Protein AF-A0A2R6XAE1-F1 (afdb_monomer_lite)

InterPro domains:
  IPR001841 Zinc finger, RING-type [PS50089] (104-145)
  IPR013083 Zinc finger, RING/FYVE/PHD-type [G3DSA:3.30.40.10] (78-153)

Structure (mmCIF, N/CA/C/O backbone):
data_AF-A0A2R6XAE1-F1
#
_entry.id   AF-A0A2R6XAE1-F1
#
loop_
_atom_site.group_PDB
_atom_site.id
_atom_site.type_symbol
_atom_site.label_atom_id
_atom_site.label_alt_id
_atom_site.label_comp_id
_atom_site.label_asym_id
_atom_site.label_entity_id
_atom_site.label_seq_id
_atom_site.pdbx_PDB_ins_code
_atom_site.Cartn_x
_atom_site.Cartn_y
_atom_site.Cartn_z
_atom_site.occupancy
_atom_site.B_iso_or_equiv
_atom_site.auth_seq_id
_atom_site.auth_comp_id
_atom_site.auth_asym_id
_atom_site.auth_atom_id
_atom_site.pdbx_PDB_model_num
ATOM 1 N N . MET A 1 1 ? 71.905 -1.441 -86.292 1.00 55.38 1 MET A N 1
ATOM 2 C CA . MET A 1 1 ? 71.328 -0.311 -85.526 1.00 55.38 1 MET A CA 1
ATOM 3 C C . MET A 1 1 ? 69.815 -0.095 -85.699 1.00 55.38 1 MET A C 1
ATOM 5 O O . MET A 1 1 ? 69.214 0.419 -84.771 1.00 55.38 1 MET A O 1
ATOM 9 N N . ASN A 1 2 ? 69.145 -0.495 -86.797 1.00 58.69 2 ASN A N 1
ATOM 10 C CA . ASN A 1 2 ? 67.689 -0.245 -86.953 1.00 58.69 2 ASN A CA 1
ATOM 11 C C . ASN A 1 2 ? 66.744 -1.236 -86.233 1.00 58.69 2 ASN A C 1
ATOM 13 O O . ASN A 1 2 ? 65.569 -0.928 -86.033 1.00 58.69 2 ASN A O 1
ATOM 17 N N . ARG A 1 3 ? 67.230 -2.416 -85.825 1.00 57.28 3 ARG A N 1
ATOM 18 C CA . ARG A 1 3 ? 66.385 -3.466 -85.223 1.00 57.28 3 ARG A CA 1
ATOM 19 C C . ARG A 1 3 ? 66.138 -3.247 -83.723 1.00 57.28 3 ARG A C 1
ATOM 21 O O . ARG A 1 3 ? 65.007 -3.378 -83.274 1.00 57.28 3 ARG A O 1
ATOM 28 N N . GLU A 1 4 ? 67.161 -2.817 -82.988 1.00 56.69 4 GLU A N 1
ATOM 29 C CA . GLU A 1 4 ? 67.092 -2.539 -81.540 1.00 56.69 4 GLU A CA 1
ATOM 30 C C . GLU A 1 4 ? 66.242 -1.301 -81.229 1.00 56.69 4 GLU A C 1
ATOM 32 O O . GLU A 1 4 ? 65.450 -1.298 -80.291 1.00 56.69 4 GLU A O 1
ATOM 37 N N . ARG A 1 5 ? 66.315 -0.271 -82.083 1.00 61.19 5 ARG A N 1
ATOM 38 C CA . ARG A 1 5 ? 65.494 0.941 -81.948 1.00 61.19 5 ARG A CA 1
ATOM 39 C C . ARG A 1 5 ? 63.999 0.662 -82.141 1.00 61.19 5 ARG A C 1
ATOM 41 O O . ARG A 1 5 ? 63.173 1.268 -81.469 1.00 61.19 5 ARG A O 1
ATOM 48 N N . SER A 1 6 ? 63.658 -0.287 -83.014 1.00 66.50 6 SER A N 1
ATOM 49 C CA . SER A 1 6 ? 62.268 -0.702 -83.250 1.00 66.50 6 SER A CA 1
ATOM 50 C C . SER A 1 6 ? 61.708 -1.537 -82.092 1.00 66.50 6 SER A C 1
ATOM 52 O O . SER A 1 6 ? 60.530 -1.424 -81.769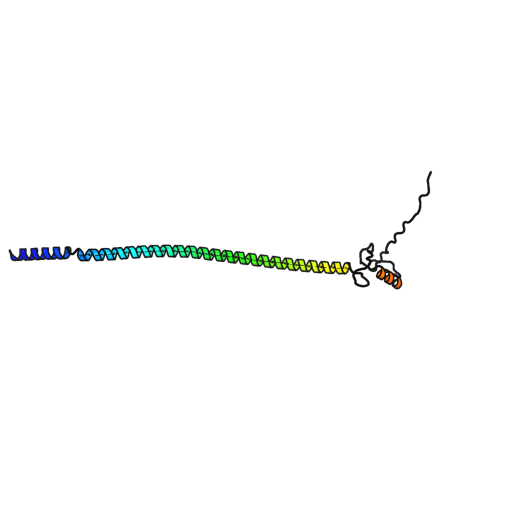 1.00 66.50 6 SER A O 1
ATOM 54 N N . GLN A 1 7 ? 62.551 -2.336 -81.429 1.00 62.28 7 GLN A N 1
ATOM 55 C CA . GLN A 1 7 ? 62.155 -3.121 -80.254 1.00 62.28 7 GLN A CA 1
ATOM 56 C C . GLN A 1 7 ? 61.937 -2.241 -79.018 1.00 62.28 7 GLN A C 1
ATOM 58 O O . GLN A 1 7 ? 60.959 -2.438 -78.304 1.00 62.28 7 GLN A O 1
ATOM 63 N N . LEU A 1 8 ? 62.782 -1.227 -78.804 1.00 61.66 8 LEU A N 1
ATOM 64 C CA . LEU A 1 8 ? 62.612 -0.266 -77.707 1.00 61.66 8 LEU A CA 1
ATOM 65 C C . LEU A 1 8 ? 61.363 0.612 -77.876 1.00 61.66 8 LEU A C 1
ATOM 67 O O . LEU A 1 8 ? 60.672 0.872 -76.897 1.00 61.66 8 LEU A O 1
ATOM 71 N N . LEU A 1 9 ? 61.030 1.015 -79.108 1.00 65.31 9 LEU A N 1
ATOM 72 C CA . LEU A 1 9 ? 59.790 1.750 -79.393 1.00 65.31 9 LEU A CA 1
ATOM 73 C C . LEU A 1 9 ? 58.538 0.884 -79.187 1.00 65.31 9 LEU A C 1
ATOM 75 O O . LEU A 1 9 ? 57.549 1.369 -78.648 1.00 65.31 9 LEU A O 1
ATOM 79 N N . ALA A 1 10 ? 58.587 -0.400 -79.556 1.00 65.44 10 ALA A N 1
ATOM 80 C CA . ALA A 1 10 ? 57.488 -1.334 -79.303 1.00 65.44 10 ALA A CA 1
ATOM 81 C C . ALA A 1 10 ? 57.293 -1.617 -77.802 1.00 65.44 10 ALA A C 1
ATOM 83 O O . ALA A 1 10 ? 56.161 -1.738 -77.340 1.00 65.44 10 ALA A O 1
ATOM 84 N N . PHE A 1 11 ? 58.385 -1.681 -77.033 1.00 59.53 11 PHE A N 1
ATOM 85 C CA . PHE A 1 11 ? 58.332 -1.858 -75.581 1.00 59.53 11 PHE A CA 1
ATOM 86 C C . PHE A 1 11 ? 57.819 -0.598 -74.865 1.00 59.53 11 PHE A C 1
ATOM 88 O O . PHE A 1 11 ? 57.000 -0.703 -73.956 1.00 59.53 11 PHE A O 1
ATOM 95 N N . GLY A 1 12 ? 58.226 0.591 -75.329 1.00 58.56 12 GLY A N 1
ATOM 96 C CA . GLY A 1 12 ? 57.679 1.868 -74.862 1.00 58.56 12 GLY A CA 1
ATOM 97 C C . GLY A 1 12 ? 56.172 1.983 -75.109 1.00 58.56 12 GLY A C 1
ATOM 98 O O . GLY A 1 12 ? 55.430 2.324 -74.196 1.00 58.56 12 GLY A O 1
ATOM 99 N N . HIS A 1 13 ? 55.702 1.584 -76.296 1.00 59.16 13 HIS A N 1
ATOM 100 C CA . HIS A 1 13 ? 54.272 1.573 -76.614 1.00 59.16 13 HIS A CA 1
ATOM 101 C C . HIS A 1 13 ? 53.465 0.545 -75.803 1.00 59.16 13 HIS A C 1
ATOM 103 O O . HIS A 1 13 ? 52.316 0.819 -75.474 1.00 59.16 13 HIS A O 1
ATOM 109 N N . MET A 1 14 ? 54.026 -0.622 -75.460 1.00 57.44 14 MET A N 1
ATOM 110 C CA . MET A 1 14 ? 53.341 -1.582 -74.577 1.00 57.44 14 MET A CA 1
ATOM 111 C C . MET A 1 14 ? 53.200 -1.052 -73.148 1.00 57.44 14 MET A C 1
ATOM 113 O O . MET A 1 14 ? 52.125 -1.176 -72.569 1.00 57.44 14 MET A O 1
ATOM 117 N N . LEU A 1 15 ? 54.243 -0.416 -72.606 1.00 55.16 15 LEU A N 1
ATOM 118 C CA . LEU A 1 15 ? 54.200 0.178 -71.265 1.00 55.16 15 LEU A CA 1
ATOM 119 C C . LEU A 1 15 ? 53.229 1.364 -71.190 1.00 55.16 15 LEU A C 1
ATOM 121 O O . LEU A 1 15 ? 52.500 1.497 -70.210 1.00 55.16 15 LEU A O 1
ATOM 125 N N . GLU A 1 16 ? 53.159 2.189 -72.237 1.00 52.81 16 GLU A N 1
ATOM 126 C CA . GLU A 1 16 ? 52.165 3.264 -72.321 1.00 52.81 16 GLU A CA 1
ATOM 127 C C . GLU A 1 16 ? 50.732 2.725 -72.421 1.00 52.81 16 GLU A C 1
ATOM 129 O O . GLU A 1 16 ? 49.824 3.334 -71.867 1.00 52.81 16 GLU A O 1
ATOM 134 N N . VAL A 1 17 ? 50.504 1.573 -73.060 1.00 53.41 17 VAL A N 1
ATOM 135 C CA . VAL A 1 17 ? 49.170 0.950 -73.158 1.00 53.41 17 VAL A CA 1
ATOM 136 C C . VAL A 1 17 ? 48.761 0.245 -71.856 1.00 53.41 17 VAL A C 1
ATOM 138 O O . VAL A 1 17 ? 47.592 0.328 -71.480 1.00 53.41 17 VAL A O 1
ATOM 141 N N . GLU A 1 18 ? 49.691 -0.379 -71.124 1.00 50.12 18 GLU A N 1
ATOM 142 C CA . GLU A 1 18 ? 49.405 -0.985 -69.810 1.00 50.12 18 GLU A CA 1
ATOM 143 C C . GLU A 1 18 ? 49.195 0.059 -68.703 1.00 50.12 18 GLU A C 1
ATOM 145 O O . GLU A 1 18 ? 48.376 -0.153 -67.811 1.00 50.12 18 GLU A O 1
ATOM 150 N N . MET A 1 19 ? 49.860 1.217 -68.780 1.00 49.38 19 MET A N 1
ATOM 151 C CA . MET A 1 19 ? 49.669 2.319 -67.827 1.00 49.38 19 MET A CA 1
ATOM 152 C C . MET A 1 19 ? 48.505 3.264 -68.172 1.00 49.38 19 MET A C 1
ATOM 154 O O . MET A 1 19 ? 48.193 4.155 -67.384 1.00 49.38 19 MET A O 1
ATOM 158 N N . SER A 1 20 ? 47.848 3.077 -69.321 1.00 49.03 20 SER A N 1
ATOM 159 C CA . SER A 1 20 ? 46.774 3.956 -69.808 1.00 49.03 20 SER A CA 1
ATOM 160 C C . SER A 1 20 ? 45.426 3.248 -69.937 1.00 49.03 20 SER A C 1
ATOM 162 O O . SER A 1 20 ? 44.662 3.575 -70.847 1.00 49.03 20 SER A O 1
ATOM 164 N N . ASN A 1 21 ? 45.088 2.307 -69.045 1.00 51.75 21 ASN A N 1
ATOM 165 C CA . ASN A 1 21 ? 43.728 1.755 -68.985 1.00 51.75 21 ASN A CA 1
ATOM 166 C C . ASN A 1 21 ? 42.902 2.347 -67.818 1.00 51.75 21 ASN A C 1
ATOM 168 O O . ASN A 1 21 ? 42.579 1.643 -66.860 1.00 51.75 21 ASN A O 1
ATOM 172 N N . PRO A 1 22 ? 42.467 3.622 -67.904 1.00 53.09 22 PRO A N 1
ATOM 173 C CA . PRO A 1 22 ? 41.632 4.274 -66.889 1.00 53.09 22 PRO A CA 1
ATOM 174 C C . PRO A 1 22 ? 40.240 3.632 -66.743 1.00 53.09 22 PRO A C 1
ATOM 176 O O . PRO A 1 22 ? 39.461 4.022 -65.874 1.00 53.09 22 PRO A O 1
ATOM 179 N N . ARG A 1 23 ? 39.894 2.646 -67.586 1.00 52.38 23 ARG A N 1
ATOM 180 C CA . ARG A 1 23 ? 38.614 1.929 -67.529 1.00 52.38 23 ARG A CA 1
ATOM 181 C C . ARG A 1 23 ? 38.529 0.914 -66.387 1.00 52.38 23 ARG A C 1
ATOM 183 O O . ARG A 1 23 ? 37.415 0.590 -65.990 1.00 52.38 23 ARG A O 1
ATOM 190 N N . GLU A 1 24 ? 39.652 0.438 -65.846 1.00 51.91 24 GLU A N 1
ATOM 191 C CA . GLU A 1 24 ? 39.659 -0.516 -64.721 1.00 51.91 24 GLU A CA 1
ATOM 192 C C . GLU A 1 24 ? 39.855 0.139 -63.344 1.00 51.91 24 GLU A C 1
ATOM 194 O O . GLU A 1 24 ? 39.522 -0.468 -62.325 1.00 51.91 24 GLU A O 1
ATOM 199 N N . GLU A 1 25 ? 40.334 1.384 -63.287 1.00 52.25 25 GLU A N 1
ATOM 200 C CA . GLU A 1 25 ? 40.545 2.113 -62.027 1.00 52.25 25 GLU A CA 1
ATOM 201 C C . GLU A 1 25 ? 39.260 2.762 -61.492 1.00 52.25 25 GLU A C 1
ATOM 203 O O . GLU A 1 25 ? 39.009 2.720 -60.287 1.00 52.25 25 GLU A O 1
ATOM 208 N N . ALA A 1 26 ? 38.403 3.295 -62.372 1.00 55.00 26 ALA A N 1
ATOM 209 C CA . ALA A 1 26 ? 37.138 3.919 -61.969 1.00 55.00 26 ALA A CA 1
ATOM 210 C C . ALA A 1 26 ? 36.173 2.955 -61.227 1.00 55.00 26 ALA A C 1
ATOM 212 O O . ALA A 1 26 ? 35.675 3.332 -60.165 1.00 55.00 26 ALA A O 1
ATOM 213 N N . PRO A 1 27 ? 35.962 1.694 -61.671 1.00 61.19 27 PRO A N 1
ATOM 214 C CA . PRO A 1 27 ? 35.111 0.736 -60.954 1.00 61.19 27 PRO A CA 1
ATOM 215 C C . PRO A 1 27 ? 35.664 0.336 -59.577 1.00 61.19 27 PRO A C 1
ATOM 217 O O . PRO A 1 27 ? 34.894 0.103 -58.646 1.00 61.19 27 PRO A O 1
ATOM 220 N N . ARG A 1 28 ? 36.997 0.272 -59.430 1.00 62.31 28 ARG A N 1
ATOM 221 C CA . ARG A 1 28 ? 37.666 -0.067 -58.161 1.00 62.31 28 ARG A CA 1
ATOM 222 C C . ARG A 1 28 ? 37.579 1.075 -57.148 1.00 62.31 28 ARG A C 1
ATOM 224 O O . ARG A 1 28 ? 37.414 0.821 -55.956 1.00 62.31 28 ARG A O 1
ATOM 231 N N . LEU A 1 29 ? 37.649 2.324 -57.612 1.00 69.38 29 LEU A N 1
ATOM 232 C CA . LEU A 1 29 ? 37.452 3.505 -56.768 1.00 69.38 29 LEU A CA 1
ATOM 233 C C . LEU A 1 29 ? 36.005 3.580 -56.243 1.00 69.38 29 LEU A C 1
ATOM 235 O O . LEU A 1 29 ? 35.787 3.880 -55.070 1.00 69.38 29 LEU A O 1
ATOM 239 N N . ASP A 1 30 ? 35.022 3.237 -57.081 1.00 79.56 30 ASP A N 1
ATOM 240 C CA . ASP A 1 30 ? 33.607 3.167 -56.694 1.00 79.56 30 ASP A CA 1
ATOM 241 C C . ASP A 1 30 ? 33.333 2.070 -55.656 1.00 79.56 30 ASP A C 1
ATOM 243 O O . ASP A 1 30 ? 32.558 2.271 -54.717 1.00 79.56 30 ASP A O 1
ATOM 247 N N . GLU A 1 31 ? 33.972 0.908 -55.789 1.00 83.00 31 GLU A N 1
ATOM 248 C CA . GLU A 1 31 ? 33.877 -0.174 -54.806 1.00 83.00 31 GLU A CA 1
ATOM 249 C C . GLU A 1 31 ? 34.520 0.215 -53.466 1.00 83.00 31 GLU A C 1
ATOM 251 O O . GLU A 1 31 ? 33.933 -0.003 -52.404 1.00 83.00 31 GLU A O 1
ATOM 256 N N . PHE A 1 32 ? 35.668 0.895 -53.500 1.00 84.25 32 PHE A N 1
ATOM 257 C CA . PHE A 1 32 ? 36.318 1.423 -52.302 1.00 84.25 32 PHE A CA 1
ATOM 258 C C . PHE A 1 32 ? 35.456 2.470 -51.576 1.00 84.25 32 PHE A C 1
ATOM 260 O O . PHE A 1 32 ? 35.288 2.389 -50.356 1.00 84.25 32 PHE A O 1
ATOM 267 N N . HIS A 1 33 ? 34.835 3.407 -52.301 1.00 87.44 33 HIS A N 1
ATOM 268 C CA . HIS A 1 33 ? 33.903 4.372 -51.708 1.00 87.44 33 HIS A CA 1
ATOM 269 C C . HIS A 1 33 ? 32.684 3.689 -51.076 1.00 87.44 33 HIS A C 1
ATOM 271 O O . HIS A 1 33 ? 32.293 4.053 -49.965 1.00 87.44 33 HIS A O 1
ATOM 277 N N . LYS A 1 34 ? 32.122 2.656 -51.721 1.00 90.06 34 LYS A N 1
ATOM 278 C CA . LYS A 1 34 ? 31.024 1.860 -51.143 1.00 90.06 34 LYS A CA 1
ATOM 279 C C . LYS A 1 34 ? 31.429 1.205 -49.824 1.00 90.06 34 LYS A C 1
ATOM 281 O O . LYS A 1 34 ? 30.659 1.262 -48.866 1.00 90.06 34 LYS A O 1
ATOM 286 N N . LEU A 1 35 ? 32.630 0.629 -49.749 1.00 92.12 35 LEU A N 1
ATOM 287 C CA . LEU A 1 35 ? 33.148 0.021 -48.520 1.00 92.12 35 LEU A CA 1
ATOM 288 C C . LEU A 1 35 ? 33.350 1.058 -47.405 1.00 92.12 35 LEU A C 1
ATOM 290 O O . LEU A 1 35 ? 33.014 0.787 -46.251 1.00 92.12 35 LEU A O 1
ATOM 294 N N . ILE A 1 36 ? 33.828 2.264 -47.734 1.00 93.00 36 ILE A N 1
ATOM 295 C CA . ILE A 1 36 ? 33.935 3.366 -46.764 1.00 93.00 36 ILE A CA 1
ATOM 296 C C . ILE A 1 36 ? 32.554 3.757 -46.234 1.00 93.00 36 ILE A C 1
ATOM 298 O O . ILE A 1 36 ? 32.374 3.838 -45.018 1.00 93.00 36 ILE A O 1
ATOM 302 N N . SER A 1 37 ? 31.569 3.963 -47.111 1.00 93.88 37 SER A N 1
ATOM 303 C CA . SER A 1 37 ? 30.210 4.325 -46.695 1.00 93.88 37 SER A CA 1
ATOM 304 C C . SER A 1 37 ? 29.558 3.234 -45.842 1.00 93.88 37 SER A C 1
ATOM 306 O O . SER A 1 37 ? 28.931 3.542 -44.830 1.00 93.88 37 SER A O 1
ATOM 308 N N . GLN A 1 38 ? 29.746 1.956 -46.189 1.00 94.69 38 GLN A N 1
ATOM 309 C CA . GLN A 1 38 ? 29.263 0.834 -45.378 1.00 94.69 38 GLN A CA 1
ATOM 310 C C . GLN A 1 38 ? 29.913 0.804 -43.995 1.00 94.69 38 GLN A C 1
ATOM 312 O O . GLN A 1 38 ? 29.221 0.613 -42.994 1.00 94.69 38 GLN A O 1
ATOM 317 N N . ARG A 1 39 ? 31.227 1.037 -43.916 1.00 95.88 39 ARG A N 1
ATOM 318 C CA . ARG A 1 39 ? 31.934 1.118 -42.638 1.00 95.88 39 ARG A CA 1
ATOM 319 C C . ARG A 1 39 ? 31.415 2.274 -41.782 1.00 95.88 39 ARG A C 1
ATOM 321 O O . ARG A 1 39 ? 31.165 2.070 -40.599 1.00 95.88 39 ARG A O 1
ATOM 328 N N . GLN A 1 40 ? 31.227 3.458 -42.361 1.00 95.50 40 GLN A N 1
ATOM 329 C CA . GLN A 1 40 ? 30.687 4.619 -41.645 1.00 95.50 40 GLN A CA 1
ATOM 330 C C . GLN A 1 40 ? 29.273 4.351 -41.118 1.00 95.50 40 GLN A C 1
ATOM 332 O O . GLN A 1 40 ? 28.981 4.662 -39.965 1.00 95.50 40 GLN A O 1
ATOM 337 N N . LEU A 1 41 ? 28.418 3.719 -41.929 1.00 96.62 41 LEU A N 1
ATOM 338 C CA . LEU A 1 41 ? 27.077 3.316 -41.510 1.00 96.62 41 LEU A CA 1
ATOM 339 C C . LEU A 1 41 ? 27.126 2.308 -40.355 1.00 96.62 41 LEU A C 1
ATOM 341 O O . LEU A 1 41 ? 26.386 2.442 -39.386 1.00 96.62 41 LEU A O 1
ATOM 345 N N . TYR A 1 42 ? 28.021 1.322 -40.425 1.00 96.94 42 TYR A N 1
ATOM 346 C CA . TYR A 1 42 ? 28.215 0.357 -39.346 1.00 96.94 42 TYR A CA 1
ATOM 347 C C . TYR A 1 42 ? 28.701 1.026 -38.052 1.00 96.94 42 TYR A C 1
ATOM 349 O O . TYR A 1 42 ? 28.162 0.762 -36.980 1.00 96.94 42 TYR A O 1
ATOM 357 N N . GLU A 1 43 ? 29.679 1.929 -38.141 1.00 96.62 43 GLU A N 1
ATOM 358 C CA . GLU A 1 43 ? 30.172 2.694 -36.992 1.00 96.62 43 GLU A CA 1
ATOM 359 C C . GLU A 1 43 ? 29.071 3.569 -36.373 1.00 96.62 43 GLU A C 1
ATOM 361 O O . GLU A 1 43 ? 28.999 3.672 -35.147 1.00 96.62 43 GLU A O 1
ATOM 366 N N . GLN A 1 44 ? 28.193 4.156 -37.191 1.00 97.06 44 GLN A N 1
ATOM 367 C CA . GLN A 1 44 ? 27.042 4.919 -36.711 1.00 97.06 44 GLN A CA 1
ATOM 368 C C . GLN A 1 44 ? 26.017 4.017 -36.016 1.00 97.06 44 GLN A C 1
ATOM 370 O O . GLN A 1 44 ? 25.668 4.274 -34.867 1.00 97.06 44 GLN A O 1
ATOM 375 N N . ASN A 1 45 ? 25.627 2.905 -36.641 1.00 97.38 45 ASN A N 1
ATOM 376 C CA . ASN A 1 45 ? 24.694 1.946 -36.048 1.00 97.38 45 ASN A CA 1
ATOM 377 C C . ASN A 1 45 ? 25.216 1.387 -34.716 1.00 97.38 45 ASN A C 1
ATOM 379 O O . ASN A 1 45 ? 24.447 1.196 -33.777 1.00 97.38 45 ASN A O 1
ATOM 383 N N . LEU A 1 46 ? 26.528 1.150 -34.600 1.00 97.38 46 LEU A N 1
ATOM 384 C CA . LEU A 1 46 ? 27.143 0.739 -33.337 1.00 97.38 46 LEU A CA 1
ATOM 385 C C . LEU A 1 46 ? 27.046 1.822 -32.257 1.00 97.38 46 LEU A C 1
ATOM 387 O O . LEU A 1 46 ? 26.855 1.490 -31.086 1.00 97.38 46 LEU A O 1
ATOM 391 N N . LYS A 1 47 ? 27.195 3.102 -32.616 1.00 97.44 47 LYS A N 1
ATOM 392 C CA . LYS A 1 47 ? 27.004 4.212 -31.670 1.00 97.44 47 LYS A CA 1
ATOM 393 C C . LYS A 1 47 ? 25.550 4.294 -31.218 1.00 97.44 47 LYS A C 1
ATOM 395 O O . LYS A 1 47 ? 25.311 4.384 -30.016 1.00 97.44 47 LYS A O 1
ATOM 400 N N . ASP A 1 48 ? 24.611 4.185 -32.150 1.00 97.62 48 ASP A N 1
ATOM 401 C CA . ASP A 1 48 ? 23.177 4.252 -31.861 1.00 97.62 48 ASP A CA 1
ATOM 402 C C . ASP A 1 48 ? 22.738 3.075 -30.978 1.00 97.62 48 ASP A C 1
ATOM 404 O O . ASP A 1 48 ? 22.054 3.267 -29.973 1.00 97.62 48 ASP A O 1
ATOM 408 N N . ALA A 1 49 ? 23.220 1.862 -31.269 1.00 97.50 49 ALA A N 1
ATOM 409 C CA . ALA A 1 49 ? 22.968 0.682 -30.445 1.00 97.50 49 ALA A CA 1
ATOM 410 C C . ALA A 1 49 ? 23.518 0.843 -29.019 1.00 97.50 49 ALA A C 1
ATOM 412 O O . ALA A 1 49 ? 22.842 0.497 -28.053 1.00 97.50 49 ALA A O 1
ATOM 413 N N . ARG A 1 50 ? 24.724 1.408 -28.858 1.00 97.88 50 ARG A N 1
ATOM 414 C CA . ARG A 1 50 ? 25.290 1.692 -27.527 1.00 97.88 50 ARG A CA 1
ATOM 415 C C . ARG A 1 50 ? 24.463 2.724 -26.767 1.00 97.88 50 ARG A C 1
ATOM 417 O O . ARG A 1 50 ? 24.216 2.529 -25.582 1.00 97.88 50 ARG A O 1
ATOM 424 N N . ALA A 1 51 ? 24.020 3.790 -27.432 1.00 97.50 51 ALA A N 1
ATOM 425 C CA . ALA A 1 51 ? 23.163 4.799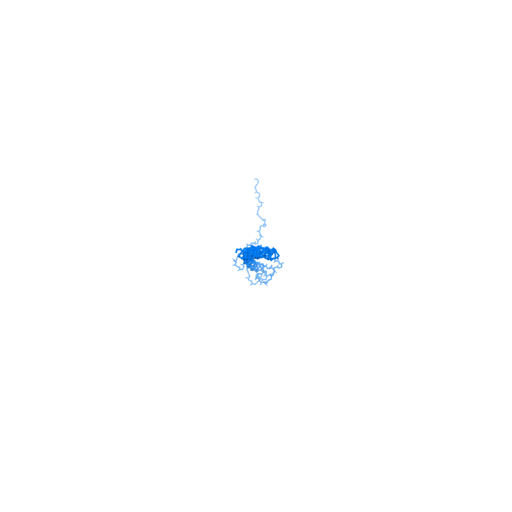 -26.815 1.00 97.50 51 ALA A CA 1
ATOM 426 C C . ALA A 1 51 ? 21.829 4.193 -26.348 1.00 97.50 51 ALA A C 1
ATOM 428 O O . ALA A 1 51 ? 21.402 4.440 -25.220 1.00 97.50 51 ALA A O 1
ATOM 429 N N . LEU A 1 52 ? 21.224 3.333 -27.173 1.00 98.00 52 LEU A N 1
ATOM 430 C CA . LEU A 1 52 ? 19.991 2.631 -26.829 1.00 98.00 52 LEU A CA 1
ATOM 431 C C . LEU A 1 52 ? 20.173 1.700 -25.622 1.00 98.00 52 LEU A C 1
ATOM 433 O O . LEU A 1 52 ? 19.314 1.671 -24.744 1.00 98.00 52 LEU A O 1
ATOM 437 N N . MET A 1 53 ? 21.293 0.974 -25.548 1.00 98.12 53 MET A N 1
ATOM 438 C CA . MET A 1 53 ? 21.606 0.111 -24.403 1.00 98.12 53 MET A CA 1
ATOM 439 C C . MET A 1 53 ? 21.733 0.909 -23.101 1.00 98.12 53 MET A C 1
ATOM 441 O O . MET A 1 53 ? 21.157 0.512 -22.093 1.00 98.12 53 MET A O 1
ATOM 445 N N . VAL A 1 54 ? 22.404 2.065 -23.131 1.00 97.94 54 VAL A N 1
ATOM 446 C CA . VAL A 1 54 ? 22.515 2.957 -21.962 1.00 97.94 54 VAL A CA 1
ATOM 447 C C . VAL A 1 54 ? 21.140 3.469 -21.526 1.00 97.94 54 VAL A C 1
ATOM 449 O O . VAL A 1 54 ? 20.826 3.496 -20.335 1.00 97.94 54 VAL A O 1
ATOM 452 N N . GLU A 1 55 ? 20.285 3.863 -22.473 1.00 98.12 55 GLU A N 1
ATOM 453 C CA . GLU A 1 55 ? 18.930 4.304 -22.140 1.00 98.12 55 GLU A CA 1
ATOM 454 C C . GLU A 1 55 ? 18.084 3.166 -21.554 1.00 98.12 55 GLU A C 1
ATOM 456 O O . GLU A 1 55 ? 17.343 3.382 -20.591 1.00 98.12 55 GLU A O 1
ATOM 461 N N . TYR A 1 56 ? 18.199 1.960 -22.112 1.00 98.06 56 TYR A N 1
ATOM 462 C CA . TYR A 1 56 ? 17.507 0.777 -21.615 1.00 98.06 56 TYR A CA 1
ATOM 463 C C . TYR A 1 56 ? 17.940 0.435 -20.187 1.00 98.06 56 TYR A C 1
ATOM 465 O O . TYR A 1 56 ? 17.086 0.264 -19.321 1.00 98.06 56 TYR A O 1
ATOM 473 N N . GLU A 1 57 ? 19.244 0.416 -19.907 1.00 98.12 57 GLU A N 1
ATOM 474 C CA . GLU A 1 57 ? 19.775 0.188 -18.559 1.00 98.12 57 GLU A CA 1
ATOM 475 C C . GLU A 1 57 ? 19.242 1.216 -17.557 1.00 98.12 57 GLU A C 1
ATOM 477 O O . GLU A 1 57 ? 18.802 0.844 -16.467 1.00 98.12 57 GLU A O 1
ATOM 482 N N . ARG A 1 58 ? 19.187 2.496 -17.946 1.00 98.06 58 ARG A N 1
ATOM 483 C CA . ARG A 1 58 ? 18.590 3.552 -17.120 1.00 98.06 58 ARG A CA 1
ATOM 484 C C . ARG A 1 58 ? 17.113 3.279 -16.825 1.00 98.06 58 ARG A C 1
ATOM 486 O O . ARG A 1 58 ? 16.683 3.436 -15.686 1.00 98.06 58 ARG A O 1
ATOM 493 N N . LYS A 1 59 ? 16.330 2.862 -17.826 1.00 98.19 59 LYS A N 1
ATOM 494 C CA . LYS A 1 59 ? 14.909 2.517 -17.638 1.00 98.19 59 LYS A CA 1
ATOM 495 C C . LYS A 1 59 ? 14.735 1.302 -16.730 1.00 98.19 59 LYS A C 1
ATOM 497 O O . LYS A 1 59 ? 13.864 1.324 -15.874 1.00 98.19 59 LYS A O 1
ATOM 502 N N . VAL A 1 60 ? 15.578 0.280 -16.869 1.00 98.25 60 VAL A N 1
ATOM 503 C CA . VAL A 1 60 ? 15.553 -0.902 -15.993 1.00 98.25 60 VAL A CA 1
ATOM 504 C C . VAL A 1 60 ? 15.845 -0.521 -14.542 1.00 98.25 60 VAL A C 1
ATOM 506 O O . VAL A 1 60 ? 15.161 -0.998 -13.642 1.00 98.25 60 VAL A O 1
ATOM 509 N N . GLN A 1 61 ? 16.833 0.345 -14.301 1.00 97.94 61 GLN A N 1
ATOM 510 C CA . GLN A 1 61 ? 17.125 0.843 -12.954 1.00 97.94 61 GLN A CA 1
ATOM 511 C C . GLN A 1 61 ? 15.949 1.631 -12.370 1.00 97.94 61 GLN A C 1
ATOM 513 O O . GLN A 1 61 ? 15.595 1.426 -11.212 1.00 97.94 61 GLN A O 1
ATOM 518 N N . GLU A 1 62 ? 15.312 2.478 -13.176 1.00 98.06 62 GLU A N 1
ATOM 519 C CA . GLU A 1 62 ? 14.134 3.229 -12.744 1.00 98.06 62 GLU A CA 1
ATOM 520 C C . GLU A 1 62 ? 12.951 2.310 -12.416 1.00 98.06 62 GLU A C 1
ATOM 522 O O . GLU A 1 62 ? 12.313 2.484 -11.382 1.00 98.06 62 GLU A O 1
ATOM 527 N N . CYS A 1 63 ? 12.692 1.284 -13.234 1.00 98.06 63 CYS A N 1
ATOM 528 C CA . CYS A 1 63 ? 11.667 0.283 -12.937 1.00 98.06 63 CYS A CA 1
ATOM 529 C C . CYS A 1 63 ? 11.930 -0.424 -11.601 1.00 98.06 63 CYS A C 1
ATOM 531 O O . CYS A 1 63 ? 11.007 -0.543 -10.804 1.00 98.06 63 CYS A O 1
ATOM 533 N N . ARG A 1 64 ? 13.180 -0.818 -11.319 1.00 97.94 64 ARG A N 1
ATOM 534 C CA . ARG A 1 64 ? 13.539 -1.442 -10.031 1.00 97.94 64 ARG A CA 1
ATOM 535 C C . ARG A 1 64 ? 13.270 -0.518 -8.847 1.00 97.94 64 ARG A C 1
ATOM 537 O O . ARG A 1 64 ? 12.713 -0.954 -7.850 1.00 97.94 64 ARG A O 1
ATOM 544 N N . ARG A 1 65 ? 13.617 0.765 -8.972 1.00 98.00 65 ARG A N 1
ATOM 545 C CA . ARG A 1 65 ? 13.350 1.766 -7.930 1.00 98.00 65 ARG A CA 1
ATOM 546 C C . ARG A 1 65 ? 11.850 1.914 -7.665 1.00 98.00 65 ARG A C 1
ATOM 548 O O . ARG A 1 65 ? 11.431 1.941 -6.514 1.00 98.00 65 ARG A O 1
ATOM 555 N N . ILE A 1 66 ? 11.040 1.956 -8.724 1.00 97.75 66 ILE A N 1
ATOM 556 C CA . ILE A 1 66 ? 9.576 2.015 -8.609 1.00 97.75 66 ILE A CA 1
ATOM 557 C C . ILE A 1 66 ? 9.025 0.748 -7.941 1.00 97.75 66 ILE A C 1
ATOM 559 O O . ILE A 1 66 ? 8.141 0.851 -7.097 1.00 97.75 66 ILE A O 1
ATOM 563 N N . GLU A 1 67 ? 9.534 -0.438 -8.283 1.00 97.81 67 GLU A N 1
ATOM 564 C CA . GLU A 1 67 ? 9.128 -1.703 -7.652 1.00 97.81 67 GLU A CA 1
ATOM 565 C C . GLU A 1 67 ? 9.452 -1.726 -6.149 1.00 97.81 67 GLU A C 1
ATOM 567 O O . GLU A 1 67 ? 8.625 -2.160 -5.344 1.00 97.81 67 GLU A O 1
ATOM 572 N N . GLU A 1 68 ? 10.620 -1.215 -5.753 1.00 97.62 68 GLU A N 1
ATOM 573 C CA . GLU A 1 68 ? 11.008 -1.070 -4.345 1.00 97.62 68 GLU A CA 1
ATOM 574 C C . GLU A 1 68 ? 10.078 -0.097 -3.599 1.00 97.62 68 GLU A C 1
ATOM 576 O O . GLU A 1 68 ? 9.533 -0.451 -2.549 1.00 97.62 68 GLU A O 1
ATOM 581 N N . GLU A 1 69 ? 9.821 1.085 -4.173 1.00 97.62 69 GLU A N 1
ATOM 582 C CA . GLU A 1 69 ? 8.902 2.088 -3.616 1.00 97.62 69 GLU A CA 1
ATOM 583 C C . GLU A 1 69 ? 7.465 1.544 -3.498 1.00 97.62 69 GLU A C 1
ATOM 585 O O . GLU A 1 69 ? 6.799 1.746 -2.479 1.00 97.62 69 GLU A O 1
ATOM 590 N N . GLN A 1 70 ? 6.983 0.804 -4.502 1.00 97.88 70 GLN A N 1
ATOM 591 C CA . GLN A 1 70 ? 5.681 0.134 -4.449 1.00 97.88 70 GLN A CA 1
ATOM 592 C C . GLN A 1 70 ? 5.634 -0.922 -3.343 1.00 97.88 70 GLN A C 1
ATOM 594 O O . GLN A 1 70 ? 4.652 -0.988 -2.603 1.00 97.88 70 GLN A O 1
ATOM 599 N N . GLY A 1 71 ? 6.695 -1.718 -3.188 1.00 98.19 71 GLY A N 1
ATOM 600 C CA . GLY A 1 71 ? 6.806 -2.695 -2.108 1.00 98.19 71 GLY A CA 1
ATOM 601 C C . GLY A 1 71 ? 6.747 -2.051 -0.720 1.00 98.19 71 GLY A C 1
ATOM 602 O O . GLY A 1 71 ? 6.086 -2.578 0.177 1.00 98.19 71 GLY A O 1
ATOM 603 N N . ASP A 1 72 ? 7.388 -0.894 -0.540 1.00 97.62 72 ASP A N 1
ATOM 604 C CA . ASP A 1 72 ? 7.306 -0.105 0.695 1.00 97.62 72 ASP A CA 1
ATOM 605 C C . ASP A 1 72 ? 5.897 0.435 0.958 1.00 97.62 72 ASP A C 1
ATOM 607 O O . ASP A 1 72 ? 5.414 0.384 2.093 1.00 97.62 72 ASP A O 1
ATOM 611 N N . LEU A 1 73 ? 5.223 0.949 -0.074 1.00 97.94 73 LEU A N 1
ATOM 612 C CA . LEU A 1 73 ? 3.858 1.458 0.049 1.00 97.94 73 LEU A CA 1
ATOM 613 C C . LEU A 1 73 ? 2.872 0.349 0.425 1.00 97.94 73 LEU A C 1
ATOM 615 O O . LEU A 1 73 ? 2.067 0.550 1.330 1.00 97.94 73 LEU A O 1
ATOM 619 N N . ILE A 1 74 ? 2.976 -0.828 -0.198 1.00 98.31 74 ILE A N 1
ATOM 620 C CA . ILE A 1 74 ? 2.136 -1.989 0.133 1.00 98.31 74 ILE A CA 1
ATOM 621 C C . ILE A 1 74 ? 2.311 -2.382 1.604 1.00 98.31 74 ILE A C 1
ATOM 623 O O . ILE A 1 74 ? 1.319 -2.564 2.307 1.00 98.31 74 ILE A O 1
ATOM 627 N N . ARG A 1 75 ? 3.556 -2.442 2.100 1.00 98.06 75 ARG A N 1
ATOM 628 C CA . ARG A 1 75 ? 3.824 -2.734 3.519 1.00 98.06 75 ARG A CA 1
ATOM 629 C C . ARG A 1 75 ? 3.193 -1.703 4.453 1.00 98.06 75 ARG A C 1
ATOM 631 O O . ARG A 1 75 ? 2.625 -2.072 5.474 1.00 98.06 75 ARG A O 1
ATOM 638 N N . LYS A 1 76 ? 3.284 -0.413 4.116 1.00 98.12 76 LYS A N 1
ATOM 639 C CA . LYS A 1 76 ? 2.680 0.663 4.921 1.00 98.12 76 LYS A CA 1
ATOM 640 C C . LYS A 1 76 ? 1.156 0.579 4.944 1.00 98.12 76 LYS A C 1
ATOM 642 O O . LYS A 1 76 ? 0.574 0.822 5.995 1.00 98.12 76 LYS A O 1
ATOM 647 N N . ILE A 1 77 ? 0.533 0.233 3.816 1.00 98.19 77 ILE A N 1
ATOM 648 C CA . ILE A 1 77 ? -0.919 0.027 3.732 1.00 98.19 77 ILE A CA 1
ATOM 649 C C . ILE A 1 77 ? -1.336 -1.131 4.639 1.00 98.19 77 ILE A C 1
ATOM 651 O O . ILE A 1 77 ? -2.212 -0.939 5.470 1.00 98.19 77 ILE A O 1
ATOM 655 N N . GLN A 1 78 ? -0.654 -2.276 4.561 1.00 97.94 78 GLN A N 1
ATOM 656 C CA . GLN A 1 78 ? -0.955 -3.434 5.414 1.00 97.94 78 GLN A CA 1
ATOM 657 C C . GLN A 1 78 ? -0.853 -3.102 6.907 1.00 97.94 78 GLN A C 1
ATOM 659 O O . GLN A 1 78 ? -1.754 -3.425 7.669 1.00 97.94 78 GLN A O 1
ATOM 664 N N . ILE A 1 79 ? 0.199 -2.386 7.321 1.00 98.12 79 ILE A N 1
ATOM 665 C CA . ILE A 1 79 ? 0.343 -1.946 8.718 1.00 98.12 79 ILE A CA 1
ATOM 666 C C . ILE A 1 79 ? -0.819 -1.033 9.137 1.00 98.12 79 ILE A C 1
ATOM 668 O O . ILE A 1 79 ? -1.320 -1.154 10.251 1.00 98.12 79 ILE A O 1
ATOM 672 N N . ALA A 1 80 ? -1.246 -0.113 8.269 1.00 97.88 80 ALA A N 1
ATOM 673 C CA . ALA A 1 80 ? -2.364 0.777 8.570 1.00 97.88 80 ALA A CA 1
ATOM 674 C C . ALA A 1 80 ? -3.696 0.014 8.690 1.00 97.88 80 ALA A C 1
ATOM 676 O O . ALA A 1 80 ? -4.466 0.292 9.606 1.00 97.88 80 ALA A O 1
ATOM 677 N N . GLU A 1 81 ? -3.941 -0.963 7.813 1.00 97.94 81 GLU A N 1
ATOM 678 C CA . GLU A 1 81 ? -5.125 -1.832 7.860 1.00 97.94 81 GLU A CA 1
ATOM 679 C C . GLU A 1 81 ? -5.157 -2.687 9.137 1.00 97.94 81 GLU A C 1
ATOM 681 O O . GLU A 1 81 ? -6.211 -2.821 9.762 1.00 97.94 81 GLU A O 1
ATOM 686 N N . ASP A 1 82 ? -4.007 -3.222 9.559 1.00 97.94 82 ASP A N 1
ATOM 687 C CA . ASP A 1 82 ? -3.886 -3.994 10.800 1.00 97.94 82 ASP A CA 1
ATOM 688 C C . ASP A 1 82 ? -4.197 -3.129 12.034 1.00 97.94 82 ASP A C 1
ATOM 690 O O . ASP A 1 82 ? -4.939 -3.562 12.920 1.00 97.94 82 ASP A O 1
ATOM 694 N N . ILE A 1 83 ? -3.687 -1.890 12.072 1.00 97.19 83 ILE A N 1
ATOM 695 C CA . ILE A 1 83 ? -3.977 -0.929 13.148 1.00 97.19 83 ILE A CA 1
ATOM 696 C C . ILE A 1 83 ? -5.470 -0.586 13.174 1.00 97.19 83 ILE A C 1
ATOM 698 O O . ILE A 1 83 ? -6.090 -0.646 14.234 1.00 97.19 83 ILE A O 1
ATOM 702 N N . GLU A 1 84 ? -6.072 -0.272 12.023 1.00 97.25 84 GLU A N 1
ATOM 703 C CA . GLU A 1 84 ? -7.503 0.044 11.940 1.00 97.25 84 GLU A CA 1
ATOM 704 C C . GLU A 1 84 ? -8.364 -1.130 12.433 1.00 97.25 84 GLU A C 1
ATOM 706 O O . GLU A 1 84 ? -9.349 -0.943 13.157 1.00 97.25 84 GLU A O 1
ATOM 711 N N . LEU A 1 85 ? -7.985 -2.363 12.082 1.00 97.00 85 LEU A N 1
ATOM 712 C CA . LEU A 1 85 ? -8.673 -3.561 12.545 1.00 97.00 85 LEU A CA 1
ATOM 713 C C . LEU A 1 85 ? -8.550 -3.740 14.064 1.00 97.00 85 LEU A C 1
ATOM 715 O O . LEU A 1 85 ? -9.548 -4.065 14.715 1.00 97.00 85 LEU A O 1
ATOM 719 N N . GLU A 1 86 ? -7.361 -3.533 14.630 1.00 97.31 86 GLU A N 1
ATOM 720 C CA . GLU A 1 86 ? -7.129 -3.610 16.074 1.00 97.31 86 GLU A CA 1
ATOM 721 C C . GLU A 1 86 ? -7.941 -2.548 16.830 1.00 97.31 86 GLU A C 1
ATOM 723 O O . GLU A 1 86 ? -8.660 -2.875 17.780 1.00 97.31 86 GLU A O 1
ATOM 728 N N . GLU A 1 87 ? -7.907 -1.293 16.379 1.00 96.88 87 GLU A N 1
ATOM 729 C CA . GLU A 1 87 ? -8.682 -0.196 16.966 1.00 96.88 87 GLU A CA 1
ATOM 730 C C . GLU A 1 87 ? -10.183 -0.485 16.915 1.00 96.88 87 GLU A C 1
ATOM 732 O O . GLU A 1 87 ? -10.883 -0.358 17.923 1.00 96.88 87 GLU A O 1
ATOM 737 N N . LYS A 1 88 ? -10.684 -0.971 15.775 1.00 96.50 88 LYS A N 1
ATOM 738 C CA . LYS A 1 88 ? -12.087 -1.369 15.624 1.00 96.50 88 LYS A CA 1
ATOM 739 C C . LYS A 1 88 ? -12.475 -2.474 16.606 1.00 96.50 88 LYS A C 1
ATOM 741 O O . LYS A 1 88 ? -13.551 -2.418 17.201 1.00 96.50 88 LYS A O 1
ATOM 746 N N . GLN A 1 89 ? -11.621 -3.481 16.792 1.00 96.56 89 GLN A N 1
ATOM 747 C CA . GLN A 1 89 ? -11.863 -4.543 17.771 1.00 96.56 89 GLN A CA 1
ATOM 748 C C . GLN A 1 89 ? -11.868 -4.010 19.207 1.00 96.56 89 GLN A C 1
ATOM 750 O O . GLN A 1 89 ? -12.694 -4.446 20.011 1.00 96.56 89 GLN A O 1
ATOM 755 N N . ASN A 1 90 ? -10.983 -3.069 19.533 1.00 96.44 90 ASN A N 1
ATOM 756 C CA . ASN A 1 90 ? -10.939 -2.443 20.851 1.00 96.44 90 ASN A CA 1
ATOM 757 C C . ASN A 1 90 ? -12.205 -1.621 21.122 1.00 96.44 90 ASN A C 1
ATOM 759 O O . ASN A 1 90 ? -12.824 -1.807 22.168 1.00 96.44 90 ASN A O 1
ATOM 763 N N . ILE A 1 91 ? -12.676 -0.840 20.145 1.00 96.44 91 ILE A N 1
ATOM 764 C CA . ILE A 1 91 ? -13.948 -0.107 20.242 1.00 96.44 91 ILE A CA 1
ATOM 765 C C . ILE A 1 91 ? -15.118 -1.067 20.485 1.00 96.44 91 ILE A C 1
ATOM 767 O O . ILE A 1 91 ? -15.968 -0.793 21.328 1.00 96.44 91 ILE A O 1
ATOM 771 N N . PHE A 1 92 ? -15.176 -2.213 19.796 1.00 95.69 92 PHE A N 1
ATOM 772 C CA . PHE A 1 92 ? -16.241 -3.193 20.044 1.00 95.69 92 PHE A CA 1
ATOM 773 C C . PHE A 1 92 ? -16.188 -3.784 21.455 1.00 95.69 92 PHE A C 1
ATOM 775 O O . PHE A 1 92 ? -17.233 -3.911 22.089 1.00 95.69 92 PHE A O 1
ATOM 782 N N . LYS A 1 93 ? -14.995 -4.092 21.978 1.00 95.19 93 LYS A N 1
ATOM 783 C CA . LYS A 1 93 ? -14.836 -4.573 23.362 1.00 95.19 93 LYS A CA 1
ATOM 784 C C . LYS A 1 93 ? -15.282 -3.525 24.383 1.00 95.19 93 LYS A C 1
ATOM 786 O O . LYS A 1 93 ? -15.956 -3.862 25.358 1.00 95.19 93 LYS A O 1
ATOM 791 N N . GLU A 1 94 ? -14.924 -2.263 24.167 1.00 95.12 94 GLU A N 1
ATOM 792 C CA . GLU A 1 94 ? -15.368 -1.158 25.020 1.00 95.12 94 GLU A CA 1
ATOM 793 C C . GLU A 1 94 ? -16.885 -0.988 24.948 1.00 95.12 94 GLU A C 1
ATOM 795 O O . GLU A 1 94 ? -17.545 -0.897 25.980 1.00 95.12 94 GLU A O 1
ATOM 800 N N . LEU A 1 95 ? -17.463 -1.023 23.747 1.00 94.56 95 LEU A N 1
ATOM 801 C CA . LEU A 1 95 ? -18.902 -0.898 23.536 1.00 94.56 95 LEU A CA 1
ATOM 802 C C . LEU A 1 95 ? -19.688 -2.039 24.194 1.00 94.56 95 LEU A C 1
ATOM 804 O O . LEU A 1 95 ? -20.734 -1.794 24.791 1.00 94.56 95 LEU A O 1
ATOM 808 N N . ASP A 1 96 ? -19.182 -3.269 24.139 1.00 91.38 96 ASP A N 1
ATOM 809 C CA . ASP A 1 96 ? -19.776 -4.400 24.856 1.00 91.38 96 ASP A CA 1
ATOM 810 C C . ASP A 1 96 ? -19.662 -4.232 26.377 1.00 91.38 96 ASP A C 1
ATOM 812 O O . ASP A 1 96 ? -20.609 -4.538 27.103 1.00 91.38 96 ASP A O 1
ATOM 816 N N . THR A 1 97 ? -18.559 -3.662 26.870 1.00 88.38 97 THR A N 1
ATOM 817 C CA . THR A 1 97 ? -18.414 -3.310 28.291 1.00 88.38 97 THR A CA 1
ATOM 818 C C . THR A 1 97 ? -19.441 -2.253 28.703 1.00 88.38 97 THR A C 1
ATOM 820 O O . THR A 1 97 ? -20.134 -2.430 29.703 1.00 88.38 97 THR A O 1
ATOM 823 N N . TYR A 1 98 ? -19.612 -1.191 27.910 1.00 87.12 98 TYR A N 1
ATOM 824 C CA . TYR A 1 98 ? -20.621 -0.161 28.164 1.00 87.12 98 TYR A CA 1
ATOM 825 C C . TYR A 1 98 ? -22.045 -0.714 28.124 1.00 87.12 98 TYR A C 1
ATOM 827 O O . TYR A 1 98 ? -22.840 -0.367 28.993 1.00 87.12 98 TYR A O 1
ATOM 835 N N . LYS A 1 99 ? -22.363 -1.612 27.183 1.00 87.56 99 LYS A N 1
ATOM 836 C CA . LYS A 1 99 ? -23.665 -2.296 27.151 1.00 87.56 99 LYS A CA 1
ATOM 837 C C . LYS A 1 99 ? -23.920 -3.086 28.428 1.00 87.56 99 LYS A C 1
ATOM 839 O O . LYS A 1 99 ? -25.004 -2.996 28.986 1.00 87.56 99 LYS A O 1
ATOM 844 N N . MET A 1 100 ? -22.932 -3.835 28.914 1.00 83.12 100 MET A N 1
ATOM 845 C CA . MET A 1 100 ? -23.071 -4.578 30.171 1.00 83.12 100 MET A CA 1
ATOM 846 C C . MET A 1 100 ? -23.318 -3.645 31.361 1.00 83.12 100 MET A C 1
ATOM 848 O O . MET A 1 100 ? -24.129 -3.963 32.227 1.00 83.12 100 MET A O 1
ATOM 852 N N . LEU A 1 101 ? -22.656 -2.484 31.390 1.00 82.06 101 LEU A N 1
ATOM 853 C CA . LEU A 1 101 ? -22.870 -1.464 32.421 1.00 82.06 101 LEU A CA 1
ATOM 854 C C . LEU A 1 101 ? -24.235 -0.771 32.300 1.00 82.06 101 LEU A C 1
ATOM 856 O O . LEU A 1 101 ? -24.771 -0.319 33.309 1.00 82.06 101 LEU A O 1
ATOM 860 N N . SER A 1 102 ? -24.807 -0.701 31.094 1.00 83.50 102 SER A N 1
ATOM 861 C CA . SER A 1 102 ? -26.099 -0.058 30.842 1.00 83.50 102 SER A CA 1
ATOM 862 C C . SER A 1 102 ? -27.302 -0.995 30.984 1.00 83.50 102 SER A C 1
ATOM 864 O O . SER A 1 102 ? -28.440 -0.564 30.806 1.00 83.50 102 SER A O 1
ATOM 866 N N . MET A 1 103 ? -27.083 -2.278 31.272 1.00 86.75 103 MET A N 1
ATOM 867 C CA . MET A 1 103 ? -28.148 -3.259 31.465 1.00 86.75 103 MET A CA 1
ATOM 868 C C . MET A 1 103 ? -28.579 -3.332 32.927 1.00 86.75 103 MET A C 1
ATOM 870 O O . MET A 1 103 ? -27.773 -3.223 33.850 1.00 86.75 103 MET A O 1
ATOM 874 N N . CYS A 1 104 ? -29.874 -3.559 33.148 1.00 85.94 104 CYS A N 1
ATOM 875 C CA . CYS A 1 104 ? -30.401 -3.762 34.487 1.00 85.94 104 CYS A CA 1
ATOM 876 C C . CYS A 1 104 ? -29.767 -5.008 35.120 1.00 85.94 104 CYS A C 1
ATOM 878 O O . CYS A 1 104 ? -29.967 -6.119 34.628 1.00 85.94 104 CYS A O 1
ATOM 880 N N . HIS A 1 105 ? -29.102 -4.844 36.265 1.00 81.69 105 HIS A N 1
ATOM 881 C CA . HIS A 1 105 ? -28.365 -5.924 36.935 1.00 81.69 105 HIS A CA 1
ATOM 882 C C . HIS A 1 105 ? -29.226 -7.145 37.323 1.00 81.69 105 HIS A C 1
ATOM 884 O O . HIS A 1 105 ? -28.714 -8.253 37.440 1.00 81.69 105 HIS A O 1
ATOM 890 N N . ILE A 1 106 ? -30.537 -6.957 37.513 1.00 81.94 106 ILE A N 1
ATOM 891 C CA . ILE A 1 106 ? -31.460 -8.020 37.942 1.00 81.94 106 ILE A CA 1
ATOM 892 C C . ILE A 1 106 ? -32.028 -8.810 36.755 1.00 81.94 106 ILE A C 1
ATOM 894 O O . ILE A 1 106 ? -31.900 -10.030 36.707 1.00 81.94 106 ILE A O 1
ATOM 898 N N . CYS A 1 107 ? -32.682 -8.139 35.802 1.00 86.81 107 CYS A N 1
ATOM 899 C CA . CYS A 1 107 ? -33.332 -8.808 34.670 1.00 86.81 107 CYS A CA 1
ATOM 900 C C . CYS A 1 107 ? -32.428 -8.987 33.443 1.00 86.81 107 CYS A C 1
ATOM 902 O O . CYS A 1 107 ? -32.830 -9.668 32.502 1.00 86.81 107 CYS A O 1
ATOM 904 N N . ASN A 1 108 ? -31.229 -8.395 33.444 1.00 86.62 108 ASN A N 1
ATOM 905 C CA . ASN A 1 108 ? -30.283 -8.417 32.333 1.00 86.62 108 ASN A CA 1
ATOM 906 C C . ASN A 1 108 ? -30.930 -7.988 31.002 1.00 86.62 108 ASN A C 1
ATOM 908 O O . ASN A 1 108 ? -30.733 -8.611 29.959 1.00 86.62 108 ASN A O 1
ATOM 912 N N . THR A 1 109 ? -31.734 -6.927 31.049 1.00 88.56 109 THR A N 1
ATOM 913 C CA . THR A 1 109 ? -32.280 -6.240 29.872 1.00 88.56 109 THR A CA 1
ATOM 914 C C . THR A 1 109 ? -31.995 -4.750 29.966 1.00 88.56 109 THR A C 1
ATOM 916 O O . THR A 1 109 ? -31.672 -4.241 31.041 1.00 88.56 109 THR A O 1
ATOM 919 N N . GLU A 1 110 ? -32.149 -4.033 28.854 1.00 86.69 110 GLU A N 1
ATOM 920 C CA . GLU A 1 110 ? -32.140 -2.571 28.875 1.00 86.69 110 GLU A CA 1
ATOM 921 C C . GLU A 1 110 ? -33.231 -2.058 29.844 1.00 86.69 110 GLU A C 1
ATOM 923 O O . GLU A 1 110 ? -34.363 -2.567 29.807 1.00 86.69 110 GLU A O 1
ATOM 928 N N . PRO A 1 111 ? -32.907 -1.134 30.766 1.00 84.50 111 PRO A N 1
ATOM 929 C CA . PRO A 1 111 ? -33.864 -0.652 31.748 1.00 84.50 111 PRO A CA 1
ATOM 930 C C . PRO A 1 111 ? -34.985 0.149 31.081 1.00 84.50 111 PRO A C 1
ATOM 932 O O . PRO A 1 111 ? -34.722 1.070 30.315 1.00 84.50 111 PRO A O 1
ATOM 935 N N . ARG A 1 112 ? -36.249 -0.162 31.399 1.00 80.75 112 ARG A N 1
ATOM 936 C CA . ARG A 1 112 ? -37.404 0.627 30.918 1.00 80.75 112 ARG A CA 1
ATOM 937 C C . ARG A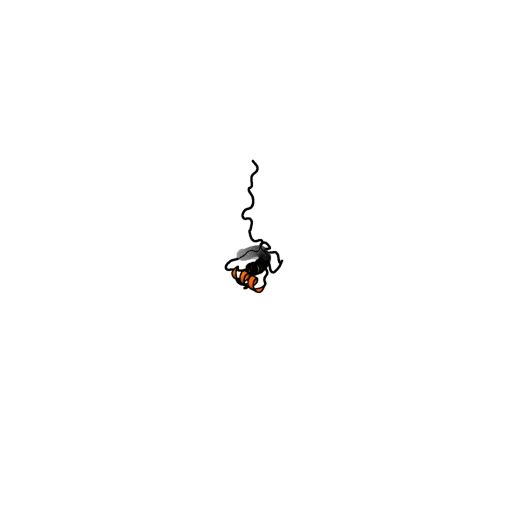 1 112 ? -37.540 1.958 31.662 1.00 80.75 112 ARG A C 1
ATOM 939 O O . AR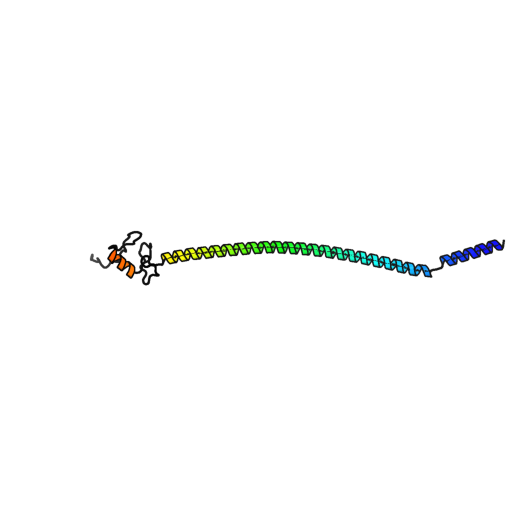G A 1 112 ? -37.894 2.961 31.053 1.00 80.75 112 ARG A O 1
ATOM 946 N N . SER A 1 113 ? -37.242 1.943 32.961 1.00 77.25 113 SER A N 1
ATOM 947 C CA . SER A 1 113 ? -37.010 3.113 33.808 1.00 77.25 113 SER A CA 1
ATOM 948 C C . SER A 1 113 ? -35.705 2.879 34.567 1.00 77.25 113 SER A C 1
ATOM 950 O O . SER A 1 113 ? -35.587 1.927 35.339 1.00 77.25 113 SER A O 1
ATOM 952 N N . ALA A 1 114 ? -34.681 3.677 34.266 1.00 67.69 114 ALA A N 1
ATOM 953 C CA . ALA A 1 114 ? -33.378 3.564 34.908 1.00 67.69 114 ALA A CA 1
ATOM 954 C C . ALA A 1 114 ? -33.378 4.371 36.210 1.00 67.69 114 ALA A C 1
ATOM 956 O O . ALA A 1 114 ? -33.643 5.572 36.196 1.00 67.69 114 ALA A O 1
ATOM 957 N N . LEU A 1 115 ? -33.067 3.706 37.320 1.00 67.31 115 LEU A N 1
ATOM 958 C CA . LEU A 1 115 ? -32.691 4.362 38.567 1.00 67.31 115 LEU A CA 1
ATOM 959 C C . LEU A 1 115 ? -31.170 4.330 38.682 1.00 67.31 115 LEU A C 1
ATOM 961 O O . LEU A 1 115 ? -30.577 3.264 38.872 1.00 67.31 115 LEU A O 1
ATOM 965 N N . ASP A 1 116 ? -30.555 5.503 38.567 1.00 65.06 116 ASP A N 1
ATOM 966 C CA . ASP A 1 116 ? -29.138 5.676 38.855 1.00 65.06 116 ASP A CA 1
ATOM 967 C C . ASP A 1 116 ? -28.965 5.816 40.366 1.00 65.06 116 ASP A C 1
ATOM 969 O O . ASP A 1 116 ? -29.313 6.831 40.972 1.00 65.06 116 ASP A O 1
ATOM 973 N N . LEU A 1 117 ? -28.423 4.772 40.992 1.00 65.38 117 LEU A N 1
ATOM 974 C CA . LEU A 1 117 ? -28.046 4.838 42.399 1.00 65.38 117 LEU A CA 1
ATOM 975 C C . LEU A 1 117 ? -26.911 5.872 42.553 1.00 65.38 117 LEU A C 1
ATOM 977 O O . LEU A 1 117 ? -25.999 5.885 41.722 1.00 65.38 117 LEU A O 1
ATOM 981 N N . PRO A 1 118 ? -26.845 6.653 43.648 1.00 69.69 118 PRO A N 1
ATOM 982 C CA . PRO A 1 118 ? -25.792 7.660 43.860 1.00 69.69 118 PRO A CA 1
ATOM 983 C C . PRO A 1 118 ? -24.367 7.093 43.808 1.00 69.69 118 PRO A C 1
ATOM 985 O O . PRO A 1 118 ? -23.397 7.796 43.543 1.00 69.69 118 PRO A O 1
ATOM 988 N N . CYS A 1 119 ? -24.237 5.798 44.093 1.00 74.44 119 CYS A N 1
ATOM 989 C CA . CYS A 1 119 ? -22.974 5.076 44.077 1.00 74.44 119 CYS A CA 1
ATOM 990 C C . CYS A 1 119 ? -22.557 4.563 42.686 1.00 74.44 119 CYS A C 1
ATOM 992 O O . CYS A 1 119 ? -21.448 4.055 42.561 1.00 74.44 119 CYS A O 1
ATOM 994 N N . MET A 1 120 ? -23.434 4.649 41.677 1.00 75.25 120 MET A N 1
ATOM 995 C CA . MET A 1 120 ? -23.199 4.281 40.273 1.00 75.25 120 MET A CA 1
ATOM 996 C C . MET A 1 120 ? -22.639 2.869 40.008 1.00 75.25 120 MET A C 1
ATOM 998 O O . MET A 1 120 ? -22.118 2.595 38.931 1.00 75.25 120 MET A O 1
ATOM 1002 N N . HIS A 1 121 ? -22.748 1.938 40.959 1.00 75.31 121 HIS A N 1
ATOM 1003 C CA . HIS A 1 121 ? -22.193 0.590 40.785 1.00 75.31 121 HIS A CA 1
ATOM 1004 C C . HIS A 1 121 ? -22.954 -0.266 39.764 1.00 75.31 121 HIS A C 1
ATOM 1006 O O . HIS A 1 121 ? -22.378 -1.212 39.232 1.00 75.31 121 HIS A O 1
ATOM 1012 N N . TYR A 1 122 ? -24.237 0.017 39.533 1.00 71.50 122 TYR A N 1
ATOM 1013 C CA . TYR A 1 122 ? -25.054 -0.638 38.515 1.00 71.50 122 TYR A CA 1
ATOM 1014 C C . TYR A 1 122 ? -26.323 0.168 38.227 1.00 71.50 122 TYR A C 1
ATOM 1016 O O . TYR A 1 122 ? -26.786 0.927 39.080 1.00 71.50 122 TYR A O 1
ATOM 1024 N N . ILE A 1 123 ? -26.907 -0.068 37.051 1.00 75.38 123 ILE A N 1
ATOM 1025 C CA . ILE A 1 123 ? -28.238 0.414 36.676 1.00 75.38 123 ILE A CA 1
ATOM 1026 C C . ILE A 1 123 ? -29.262 -0.692 36.964 1.00 75.38 123 ILE A C 1
ATOM 1028 O O . ILE A 1 123 ? -28.976 -1.885 36.816 1.00 75.38 123 ILE A O 1
ATOM 1032 N N . CYS A 1 124 ? -30.466 -0.326 37.399 1.00 80.56 124 CYS A N 1
ATOM 1033 C CA . CYS A 1 124 ? -31.561 -1.265 37.629 1.00 80.56 124 CYS A CA 1
ATOM 1034 C C . CYS A 1 124 ? -32.888 -0.692 37.120 1.00 80.56 124 CYS A C 1
ATOM 1036 O O . CYS A 1 124 ? -33.090 0.520 37.153 1.00 80.56 124 CYS A O 1
ATOM 1038 N N . CYS A 1 125 ? -33.798 -1.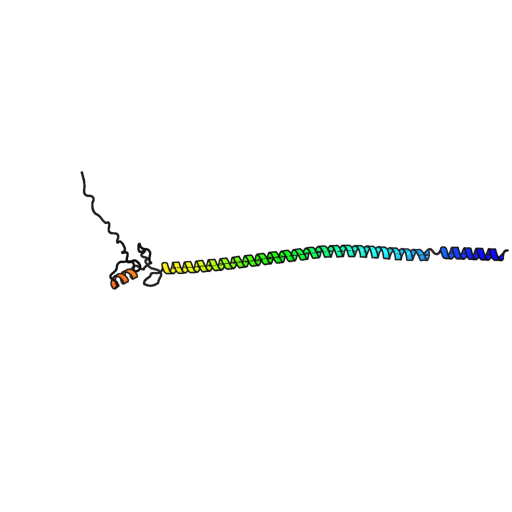567 36.677 1.00 85.44 125 CYS A N 1
ATOM 1039 C CA . CYS A 1 125 ? -35.194 -1.183 36.483 1.00 85.44 125 CYS A CA 1
ATOM 1040 C C . CYS A 1 125 ? -35.821 -0.876 37.845 1.00 85.44 125 CYS A C 1
ATOM 1042 O O . CYS A 1 125 ? -35.596 -1.634 38.792 1.00 85.44 125 CYS A O 1
ATOM 1044 N N . GLU A 1 126 ? -36.666 0.146 37.914 1.00 80.94 126 GLU A N 1
ATOM 1045 C CA . GLU A 1 126 ? -37.455 0.475 39.108 1.00 80.94 126 GLU A CA 1
ATOM 1046 C C . GLU A 1 126 ? -38.280 -0.724 39.599 1.00 80.94 126 GLU A C 1
ATOM 1048 O O . GLU A 1 126 ? -38.109 -1.167 40.734 1.00 80.94 126 GLU A O 1
ATOM 1053 N N . ASP A 1 127 ? -39.029 -1.367 38.695 1.00 82.38 127 ASP A N 1
ATOM 1054 C CA . ASP A 1 127 ? -39.815 -2.571 39.002 1.00 82.38 127 ASP A CA 1
ATOM 1055 C C . ASP A 1 127 ? -38.948 -3.716 39.554 1.00 82.38 127 ASP A C 1
ATOM 1057 O O . ASP A 1 127 ? -39.342 -4.448 40.463 1.00 82.38 127 ASP A O 1
ATOM 1061 N N . CYS A 1 128 ? -37.742 -3.893 39.003 1.00 81.88 128 CYS A N 1
ATOM 1062 C CA . CYS A 1 128 ? -36.829 -4.943 39.454 1.00 81.88 128 CYS A CA 1
ATOM 1063 C C . CYS A 1 128 ? -36.261 -4.632 40.840 1.00 81.88 128 CYS A C 1
ATOM 1065 O O . CYS A 1 128 ? -36.077 -5.548 41.644 1.00 81.88 128 CYS A O 1
ATOM 1067 N N . LEU A 1 129 ? -35.999 -3.356 41.126 1.00 76.25 129 LEU A N 1
ATOM 1068 C CA . LEU A 1 129 ? -35.525 -2.912 42.427 1.00 76.25 129 LEU A CA 1
ATOM 1069 C C . LEU A 1 129 ? -36.618 -3.089 43.487 1.00 76.25 129 LEU A C 1
ATOM 1071 O O . LEU A 1 129 ? -36.316 -3.576 44.572 1.00 76.25 129 LEU A O 1
ATOM 1075 N N . ASP A 1 130 ? -37.876 -2.785 43.173 1.00 75.31 130 ASP A N 1
ATOM 1076 C CA . ASP A 1 130 ? -39.002 -2.951 44.098 1.00 75.31 130 ASP A CA 1
ATOM 1077 C C . ASP A 1 130 ? -39.316 -4.419 44.394 1.00 75.31 130 ASP A C 1
ATOM 1079 O O . ASP A 1 130 ? -39.502 -4.790 45.557 1.00 75.31 130 ASP A O 1
ATOM 1083 N N . ILE A 1 131 ? -39.258 -5.295 43.385 1.00 71.56 131 ILE A N 1
ATOM 1084 C CA . ILE A 1 131 ? -39.306 -6.748 43.608 1.00 71.56 131 ILE A CA 1
ATOM 1085 C C . ILE A 1 131 ? -38.129 -7.177 44.493 1.00 71.56 131 ILE A C 1
ATOM 1087 O O . ILE A 1 131 ? -38.316 -7.892 45.473 1.00 71.56 131 ILE A O 1
ATOM 1091 N N . SER A 1 132 ? -36.917 -6.697 44.217 1.00 63.75 132 SER A N 1
ATOM 1092 C CA . SER A 1 132 ? -35.746 -6.964 45.060 1.00 63.75 132 SER A CA 1
ATOM 1093 C C . SER A 1 132 ? -35.953 -6.504 46.511 1.00 63.75 132 SER A C 1
ATOM 1095 O O . SER A 1 132 ? -35.634 -7.256 47.434 1.00 63.75 132 SER A O 1
ATOM 1097 N N . LYS A 1 133 ? -36.530 -5.319 46.747 1.00 65.75 133 LYS A N 1
ATOM 1098 C CA . LYS A 1 133 ? -36.816 -4.788 48.092 1.00 65.75 133 LYS A CA 1
ATOM 1099 C C . LYS A 1 133 ? -37.787 -5.688 48.858 1.00 65.75 133 LYS A C 1
ATOM 1101 O O . LYS A 1 133 ? -37.548 -5.958 50.034 1.00 65.75 133 LYS A O 1
ATOM 1106 N N . ILE A 1 134 ? -38.828 -6.200 48.194 1.00 56.41 134 ILE A N 1
ATOM 1107 C CA . ILE A 1 134 ? -39.827 -7.099 48.801 1.00 56.41 134 ILE A CA 1
ATOM 1108 C C . ILE A 1 134 ? -39.183 -8.412 49.274 1.00 56.41 134 ILE A C 1
ATOM 1110 O O . ILE A 1 134 ? -39.564 -8.947 50.314 1.00 56.41 134 ILE A O 1
ATOM 1114 N N . TRP A 1 135 ? -38.198 -8.926 48.531 1.00 50.12 135 TRP A N 1
ATOM 1115 C CA . TRP A 1 135 ? -37.578 -10.226 48.809 1.00 50.12 135 TRP A CA 1
ATOM 1116 C C . TRP A 1 135 ? -36.314 -10.137 49.675 1.00 50.12 135 TRP A C 1
ATOM 1118 O O . TRP A 1 135 ? -36.003 -11.087 50.389 1.00 50.12 135 TRP A O 1
ATOM 1128 N N . SER A 1 136 ? -35.584 -9.019 49.624 1.00 57.59 136 SER A N 1
ATOM 1129 C CA . SER A 1 136 ? -34.300 -8.850 50.319 1.00 57.59 136 SER A CA 1
ATOM 1130 C C . SER A 1 136 ? -34.374 -7.962 51.565 1.00 57.59 136 SER A C 1
ATOM 1132 O O . SER A 1 136 ? -33.485 -8.048 52.408 1.00 57.59 136 SER A O 1
ATOM 1134 N N . GLY A 1 137 ? -35.414 -7.130 51.719 1.00 53.22 137 GLY A N 1
ATOM 1135 C CA . GLY A 1 137 ? -35.571 -6.219 52.860 1.00 53.22 137 GLY A CA 1
ATOM 1136 C C . GLY A 1 137 ? -34.546 -5.076 52.915 1.00 53.22 137 GLY A C 1
ATOM 1137 O O . GLY A 1 137 ? -34.417 -4.426 53.951 1.00 53.22 137 GLY A O 1
ATOM 1138 N N . VAL A 1 138 ? -33.793 -4.834 51.834 1.00 54.62 138 VAL A N 1
ATOM 1139 C CA . VAL A 1 138 ? -32.665 -3.893 51.808 1.00 54.62 138 VAL A CA 1
ATOM 1140 C C . VAL A 1 138 ? -32.864 -2.834 50.709 1.00 54.62 138 VAL A C 1
ATOM 1142 O O . VAL A 1 138 ? -32.754 -3.131 49.525 1.00 54.62 138 VAL A O 1
ATOM 1145 N N . GLN A 1 139 ? -33.116 -1.576 51.104 1.00 60.34 139 GLN A N 1
ATOM 1146 C CA . GLN A 1 139 ? -32.983 -0.377 50.249 1.00 60.34 139 GLN A CA 1
ATOM 1147 C C . GLN A 1 139 ? -31.509 0.049 50.190 1.00 60.34 139 GLN A C 1
ATOM 1149 O O . GLN A 1 139 ? -31.107 1.066 50.757 1.00 60.34 139 GLN A O 1
ATOM 1154 N N . SER A 1 140 ? -30.650 -0.774 49.604 1.00 65.12 140 SER A N 1
ATOM 1155 C CA . SER A 1 140 ? -29.272 -0.361 49.372 1.00 65.12 140 SER A CA 1
ATOM 1156 C C . SER A 1 140 ? -28.669 -1.047 48.165 1.00 65.12 140 SER A C 1
ATOM 1158 O O . SER A 1 140 ? -29.102 -2.122 47.751 1.00 65.12 140 SER A O 1
ATOM 1160 N N . CYS A 1 141 ? -27.655 -0.400 47.598 1.00 71.44 141 CYS A N 1
ATOM 1161 C CA . CYS A 1 141 ? -26.892 -0.946 46.492 1.00 71.44 141 CYS A CA 1
ATOM 1162 C C . CYS A 1 141 ? -26.384 -2.360 46.825 1.00 71.44 141 CYS A C 1
ATOM 1164 O O . CYS A 1 141 ? -25.671 -2.554 47.809 1.00 71.44 141 CYS A O 1
ATOM 1166 N N . LEU A 1 142 ? -26.679 -3.350 45.983 1.00 70.44 142 LEU A N 1
ATOM 1167 C CA . LEU A 1 142 ? -26.244 -4.740 46.179 1.00 70.44 142 LEU A CA 1
ATOM 1168 C C . LEU A 1 142 ? -24.711 -4.901 46.203 1.00 70.44 142 LEU A C 1
ATOM 1170 O O . LEU A 1 142 ? -24.203 -5.843 46.808 1.00 70.44 142 LEU A O 1
ATOM 1174 N N . MET A 1 143 ? -23.978 -3.964 45.593 1.00 74.25 143 MET A N 1
ATOM 1175 C CA . MET A 1 143 ? -22.514 -3.982 45.501 1.00 74.25 143 MET A CA 1
ATOM 1176 C C . MET A 1 143 ? -21.837 -3.323 46.710 1.00 74.25 143 MET A C 1
ATOM 1178 O O . MET A 1 143 ? -20.915 -3.896 47.284 1.00 74.25 143 MET A O 1
ATOM 1182 N N . CYS A 1 144 ? -22.285 -2.131 47.122 1.00 76.06 144 CYS A N 1
ATOM 1183 C CA . CYS A 1 144 ? -21.613 -1.341 48.165 1.00 76.06 144 CYS A CA 1
ATOM 1184 C C . CYS A 1 144 ? -22.449 -1.104 49.429 1.00 76.06 144 CYS A C 1
ATOM 1186 O O . CYS A 1 144 ? -21.955 -0.521 50.391 1.00 76.06 144 CYS A O 1
ATOM 1188 N N . ARG A 1 145 ? -23.714 -1.539 49.437 1.00 69.06 145 ARG A N 1
ATOM 1189 C CA . ARG A 1 145 ? -24.694 -1.396 50.528 1.00 69.06 145 ARG A CA 1
ATOM 1190 C C . ARG A 1 145 ? -24.951 0.038 50.998 1.00 69.06 145 ARG A C 1
ATOM 1192 O O . ARG A 1 145 ? -25.551 0.229 52.056 1.00 69.06 145 ARG A O 1
ATOM 1199 N N . VAL A 1 146 ? -24.550 1.036 50.209 1.00 68.19 146 VAL A N 1
ATOM 1200 C CA . VAL A 1 146 ? -24.933 2.439 50.412 1.00 68.19 146 VAL A CA 1
ATOM 1201 C C . VAL A 1 146 ? -26.430 2.553 50.139 1.00 68.19 146 VAL A C 1
ATOM 1203 O O . VAL A 1 146 ? -26.907 2.046 49.121 1.00 68.19 146 VAL A O 1
ATOM 1206 N N . ARG A 1 147 ? -27.171 3.134 51.088 1.00 63.31 147 ARG A N 1
ATOM 1207 C CA . ARG A 1 147 ? -28.611 3.369 50.942 1.00 63.31 147 ARG A CA 1
ATOM 1208 C C . ARG A 1 147 ? -28.842 4.485 49.937 1.00 63.31 147 ARG A C 1
ATOM 1210 O O . ARG A 1 147 ? -28.072 5.446 49.912 1.00 63.31 147 ARG A O 1
ATOM 1217 N N . ASP A 1 148 ? -29.911 4.361 49.164 1.00 59.62 148 ASP A N 1
ATOM 1218 C CA . ASP A 1 148 ? -30.438 5.498 48.423 1.00 59.62 148 ASP A CA 1
ATOM 1219 C C . ASP A 1 148 ? -30.871 6.527 49.460 1.00 59.62 148 ASP A C 1
ATOM 1221 O O . ASP A 1 148 ? -31.684 6.240 50.339 1.00 59.62 148 ASP A O 1
ATOM 1225 N N . HIS A 1 149 ? -30.218 7.684 49.458 1.00 54.03 149 HIS A N 1
ATOM 1226 C CA . HIS A 1 149 ? -30.672 8.794 50.273 1.00 54.03 149 HIS A CA 1
ATOM 1227 C C . HIS A 1 149 ? -31.988 9.270 49.664 1.00 54.03 149 HIS A C 1
ATOM 1229 O O . HIS A 1 149 ? -31.975 9.979 48.659 1.00 54.03 149 HIS A O 1
ATOM 1235 N N . ASP A 1 150 ? -33.105 8.859 50.261 1.00 47.75 150 ASP A N 1
ATOM 1236 C CA . ASP A 1 150 ? -34.392 9.478 49.990 1.00 47.75 150 ASP A CA 1
ATOM 1237 C C . ASP A 1 150 ? -34.273 10.973 50.312 1.00 47.75 150 ASP A C 1
ATOM 1239 O O . ASP A 1 150 ? -33.836 11.398 51.388 1.00 47.75 150 ASP A O 1
ATOM 1243 N N . THR A 1 151 ? -34.610 11.766 49.306 1.00 50.59 151 THR A N 1
ATOM 1244 C CA . THR A 1 151 ? -34.959 13.173 49.403 1.00 50.59 151 THR A CA 1
ATOM 1245 C C . THR A 1 151 ? -36.050 13.359 50.454 1.00 50.59 151 THR A C 1
ATOM 1247 O O . THR A 1 151 ? -37.222 13.225 50.135 1.00 50.59 151 THR A O 1
ATOM 1250 N N . ASP A 1 152 ? -35.662 13.705 51.679 1.00 43.62 152 ASP A N 1
ATOM 1251 C CA . ASP A 1 152 ? -36.544 14.297 52.687 1.00 43.62 152 ASP A CA 1
ATOM 1252 C C . ASP A 1 152 ? -35.803 15.462 53.365 1.00 43.62 152 ASP A C 1
ATOM 1254 O O . ASP A 1 152 ? -35.228 15.360 54.448 1.00 43.62 152 ASP A O 1
ATOM 1258 N N . GLN A 1 153 ? -35.790 16.604 52.678 1.00 39.25 153 GLN A N 1
ATOM 1259 C CA . GLN A 1 153 ? -35.735 17.916 53.320 1.00 39.25 153 GLN A CA 1
ATOM 1260 C C . GLN A 1 153 ? -36.959 18.710 52.861 1.00 39.25 153 GLN A C 1
ATOM 1262 O O . GLN A 1 153 ? -36.863 19.642 52.067 1.00 39.25 153 GLN A O 1
ATOM 1267 N N . THR A 1 154 ? -38.130 18.315 53.352 1.00 45.22 154 THR A N 1
ATOM 1268 C CA . THR A 1 154 ? -39.251 19.242 53.520 1.00 45.22 154 THR A CA 1
ATOM 1269 C C . THR A 1 154 ? -39.237 19.786 54.947 1.00 45.22 154 THR A C 1
ATOM 1271 O O . THR A 1 154 ? -39.293 19.021 55.906 1.00 45.22 154 THR A O 1
ATOM 1274 N N . ASP A 1 155 ? -39.178 21.115 55.030 1.00 47.56 155 ASP A N 1
ATOM 1275 C CA . ASP A 1 155 ? -39.767 21.987 56.051 1.00 47.56 155 ASP A CA 1
ATOM 1276 C C . ASP A 1 155 ? -39.456 21.740 57.534 1.00 47.56 155 ASP A C 1
ATOM 1278 O O . ASP A 1 155 ? -40.221 21.097 58.248 1.00 47.56 155 ASP A O 1
ATOM 1282 N N . SER A 1 156 ? -38.406 22.393 58.044 1.00 43.41 156 SER A N 1
ATOM 1283 C CA . SER A 1 156 ? -38.300 22.930 59.423 1.00 43.41 156 SER A CA 1
ATOM 1284 C C . SER A 1 156 ? -37.035 23.818 59.466 1.00 43.41 156 SER A C 1
ATOM 1286 O O . SER A 1 156 ? -35.988 23.368 59.029 1.00 43.41 156 SER A O 1
ATOM 1288 N N . GLU A 1 157 ? -36.954 25.079 59.892 1.00 43.56 157 GLU A N 1
ATOM 1289 C CA . GLU A 1 157 ? -37.780 25.982 60.686 1.00 43.56 157 GLU A CA 1
ATOM 1290 C C . GLU A 1 157 ? -37.418 27.420 60.250 1.00 43.56 157 GLU A C 1
ATOM 1292 O O . GLU A 1 157 ? -36.250 27.807 60.282 1.00 43.56 157 GLU A O 1
ATOM 1297 N N . ILE A 1 158 ? -38.403 28.244 59.882 1.00 48.91 158 ILE A N 1
ATOM 1298 C CA . ILE A 1 158 ? -38.294 29.698 60.063 1.00 48.91 158 ILE A CA 1
ATOM 1299 C C . ILE A 1 158 ? -39.172 30.013 61.269 1.00 48.91 158 ILE A C 1
ATOM 1301 O O . ILE A 1 158 ? -40.383 30.187 61.148 1.00 48.91 158 ILE A O 1
ATOM 1305 N N . GLN A 1 159 ? -38.553 30.033 62.447 1.00 45.62 159 GLN A N 1
ATOM 1306 C CA . GLN A 1 159 ? -39.084 30.717 63.618 1.00 45.62 159 GLN A CA 1
ATOM 1307 C C . GLN A 1 159 ? -38.151 31.880 63.959 1.00 45.62 159 GLN A C 1
ATOM 1309 O O . GLN A 1 159 ? -37.042 31.693 64.442 1.00 45.62 159 GLN A O 1
ATOM 1314 N N . ASN A 1 160 ? -38.642 33.064 63.594 1.00 46.22 160 ASN A N 1
ATOM 1315 C CA . ASN A 1 160 ? -38.512 34.385 64.207 1.00 46.22 160 ASN A CA 1
ATOM 1316 C C . ASN A 1 160 ? -37.360 34.649 65.190 1.00 46.22 160 ASN A C 1
ATOM 1318 O O . ASN A 1 160 ? -37.316 34.076 66.277 1.00 46.22 160 ASN A O 1
ATOM 1322 N N . SER A 1 161 ? -36.625 35.723 64.902 1.00 44.03 161 SER A N 1
ATOM 1323 C CA . SER A 1 161 ? -36.265 36.698 65.932 1.00 44.03 161 SER A CA 1
ATOM 1324 C C . SER A 1 161 ? -36.585 38.089 65.400 1.00 44.03 161 SER A C 1
ATOM 1326 O O . SER A 1 161 ? -36.077 38.472 64.343 1.00 44.03 161 SER A O 1
ATOM 1328 N N . ASP A 1 162 ? -37.464 38.774 66.126 1.00 52.62 162 ASP A N 1
ATOM 1329 C CA . ASP A 1 162 ? -37.726 40.213 66.049 1.00 52.62 162 ASP A CA 1
ATOM 1330 C C . ASP A 1 162 ? -36.454 41.065 66.234 1.00 52.62 162 ASP A C 1
ATOM 1332 O O . ASP A 1 162 ? -35.507 40.597 66.917 1.00 52.62 162 ASP A O 1
#

Foldseek 3Di:
DVPVVVVVVVVVVVVCVVVPPVVVVVVVVVVVVVVVVVVVVVVVVVVVVVVVVVVVVVVVVVVVVVVVVVVVVVVVVVVVVVVVVVVVVVVVVVVVVVLQQQAAPQPRHRAPDWDQAPVSPHTHHPVRVVVVCVVPVAQADPVPSHHRPPDDPDDDDPDDDD

pLDDT: mean 77.88, std 18.65, range [39.25, 98.31]

Secondary structure (DSSP, 8-state):
-HHHHHHHHHHHHHHHHHTT-HHHHHHHHHHHHHHHHHHHHHHHHHHHHHHHHHHHHHHHHHHHHHHHHHHHHHHHHHHHHHHHHHHHHHHHHHHHHHHHHHSBTTT-S--SSEEE-TT-S-EEEHHHHHHHHHHH---B-TTT-PBP--------------

Radius of gyration: 57.07 Å; chains: 1; bounding box: 111×50×153 Å

Organism: Marchantia polymorpha (NCBI:txid3197)

Seq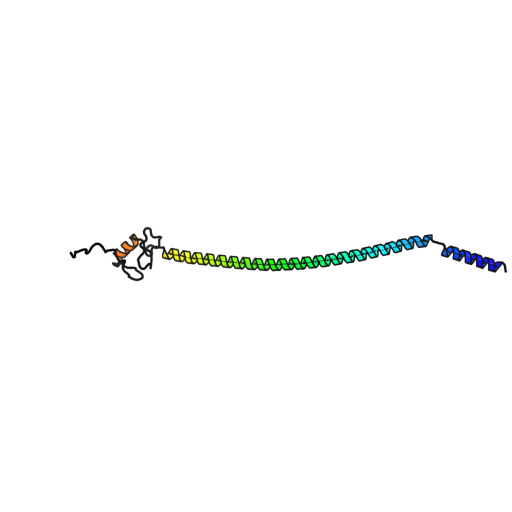uence (162 aa):
MNRERSQLLAFGHMLEVEMSNPREEAPRLDEFHKLISQRQLYEQNLKDARALMVEYERKVQECRRIEEEQGDLIRKIQIAEDIELEEKQNIFKELDTYKMLSMCHICNTEPRSALDLPCMHYICCEDCLDISKIWSGVQSCLMCRVRDHDTDQTDSEIQNSD